Protein AF-A0A9D6LTP9-F1 (afdb_monomer)

Mean predicted aligned error: 3.97 Å

Sequence (117 aa):
MEEFLRSAKIGPLRNVPKGVTNPKRATLTDGKITHDAGIQTINETKAQFTGSRGTEMNFKDTYKFNIAAYELAKMLELNMLPPYVERKVGGEAASLTWYVDDAMLEVDRYKNKIQPP

Structure (mmCIF, N/CA/C/O backbone):
data_AF-A0A9D6LTP9-F1
#
_entry.id   AF-A0A9D6LTP9-F1
#
loop_
_atom_site.group_PDB
_atom_site.id
_atom_site.type_symbol
_atom_site.label_atom_id
_atom_site.label_alt_id
_atom_site.label_comp_id
_atom_site.label_asym_id
_atom_site.label_entity_id
_atom_site.label_seq_id
_atom_site.pdbx_PDB_ins_code
_atom_site.Cartn_x
_atom_site.Cartn_y
_atom_site.Cartn_z
_atom_site.occupancy
_atom_site.B_iso_or_equiv
_atom_site.auth_seq_id
_atom_site.auth_comp_id
_atom_site.auth_asym_id
_atom_site.auth_atom_id
_atom_site.pdbx_PDB_model_num
ATOM 1 N N . MET A 1 1 ? -16.205 0.934 3.536 1.00 92.69 1 MET A N 1
ATOM 2 C CA . MET A 1 1 ? -14.802 0.467 3.473 1.00 92.69 1 MET A CA 1
ATOM 3 C C . MET A 1 1 ? -13.829 1.613 3.226 1.00 92.69 1 MET A C 1
ATOM 5 O O . MET A 1 1 ? -12.932 1.772 4.038 1.00 92.69 1 MET A O 1
ATOM 9 N N . GLU A 1 2 ? -14.008 2.445 2.190 1.00 97.38 2 GLU A N 1
ATOM 10 C CA . GLU A 1 2 ? -13.119 3.603 1.953 1.00 97.38 2 GLU A CA 1
ATOM 11 C C . GLU A 1 2 ? -13.001 4.529 3.174 1.00 97.38 2 GLU A C 1
ATOM 13 O O . GLU A 1 2 ? -11.894 4.819 3.614 1.00 97.38 2 GLU A O 1
ATOM 18 N N . GLU A 1 3 ? -14.130 4.931 3.769 1.00 97.62 3 GLU A N 1
ATOM 19 C CA . GLU A 1 3 ? -14.125 5.806 4.950 1.00 97.62 3 GLU A CA 1
ATOM 20 C C . GLU A 1 3 ? -13.401 5.168 6.143 1.00 97.62 3 GLU A C 1
ATOM 22 O O . GLU A 1 3 ? -12.552 5.799 6.761 1.00 97.62 3 GLU A O 1
ATOM 27 N N . PHE A 1 4 ? -13.632 3.875 6.392 1.00 98.19 4 PHE A N 1
ATOM 28 C CA . PHE A 1 4 ? -12.895 3.122 7.408 1.00 98.19 4 PHE A CA 1
ATOM 29 C C . PHE A 1 4 ? -11.378 3.192 7.168 1.00 98.19 4 PHE A C 1
ATOM 31 O O . PHE A 1 4 ? -10.620 3.505 8.082 1.00 98.19 4 PHE A O 1
ATOM 38 N N . LEU A 1 5 ? -10.918 2.981 5.930 1.00 98.06 5 LEU A N 1
ATOM 39 C CA . LEU A 1 5 ? -9.495 3.085 5.598 1.00 98.06 5 LEU A CA 1
ATOM 40 C C . LEU A 1 5 ? -8.951 4.510 5.809 1.00 98.06 5 LEU A C 1
ATOM 42 O O . LEU A 1 5 ? -7.786 4.662 6.186 1.00 98.06 5 LEU A O 1
ATOM 46 N N . ARG A 1 6 ? -9.774 5.551 5.615 1.00 97.69 6 ARG A N 1
ATOM 47 C CA . ARG A 1 6 ? -9.396 6.965 5.801 1.00 97.69 6 ARG A CA 1
ATOM 48 C C . ARG A 1 6 ? -9.320 7.390 7.265 1.00 97.69 6 ARG A C 1
ATOM 50 O O . ARG A 1 6 ? -8.408 8.144 7.606 1.00 97.69 6 ARG A O 1
ATOM 57 N N . SER A 1 7 ? -10.225 6.921 8.124 1.00 97.00 7 SER A N 1
ATOM 58 C CA . SER A 1 7 ? -10.384 7.464 9.481 1.00 97.00 7 SER A CA 1
ATOM 59 C C . SER A 1 7 ? -10.040 6.493 10.613 1.00 97.00 7 SER A C 1
ATOM 61 O O . SER A 1 7 ? -9.564 6.950 11.654 1.00 97.00 7 SER A O 1
ATOM 63 N N . ALA A 1 8 ? -10.158 5.173 10.423 1.00 98.00 8 ALA A N 1
ATOM 64 C CA . ALA A 1 8 ? -9.916 4.197 11.491 1.00 98.00 8 ALA A CA 1
ATOM 65 C C . ALA A 1 8 ? -8.497 4.311 12.070 1.00 98.00 8 ALA A C 1
ATOM 67 O O . ALA A 1 8 ? -7.531 4.588 11.351 1.00 98.00 8 ALA A O 1
ATOM 68 N N . LYS A 1 9 ? -8.343 4.094 13.377 1.00 97.75 9 LYS A N 1
ATOM 69 C CA . LYS A 1 9 ? -7.047 4.147 14.059 1.00 97.75 9 LYS A CA 1
ATOM 70 C C . LYS A 1 9 ? -6.137 3.052 13.513 1.00 97.75 9 LYS A C 1
ATOM 72 O O . LYS A 1 9 ? -6.517 1.886 13.500 1.00 97.75 9 LYS A O 1
ATOM 77 N N . ILE A 1 10 ? -4.928 3.427 13.103 1.00 97.50 10 ILE A N 1
ATOM 78 C CA . ILE A 1 10 ? -3.923 2.493 12.586 1.00 97.50 10 ILE A CA 1
ATOM 79 C C . ILE A 1 10 ? -3.149 1.900 13.768 1.00 97.50 10 ILE A C 1
ATOM 81 O O . ILE A 1 10 ? -2.610 2.639 14.595 1.00 97.50 10 ILE A O 1
ATOM 85 N N . GLY A 1 11 ? -3.120 0.572 13.860 1.00 97.12 11 GLY A N 1
ATOM 86 C CA . GLY A 1 11 ? -2.286 -0.158 14.810 1.00 97.12 11 GLY A CA 1
ATOM 87 C C . GLY A 1 11 ? -0.813 -0.252 14.381 1.00 97.12 11 GLY A C 1
ATOM 88 O O . GLY A 1 11 ? -0.380 0.416 13.441 1.00 97.12 11 GLY A O 1
ATOM 89 N N . PRO A 1 12 ? -0.016 -1.097 15.055 1.00 95.75 12 PRO A N 1
ATOM 90 C CA . PRO A 1 12 ? 1.382 -1.317 14.697 1.00 95.75 12 PRO A CA 1
ATOM 91 C C . PRO A 1 12 ? 1.548 -1.825 13.260 1.00 95.75 12 PRO A C 1
ATOM 93 O O . PRO A 1 12 ? 0.796 -2.686 12.796 1.00 95.75 12 PRO A O 1
ATOM 96 N N . LEU A 1 13 ? 2.569 -1.312 12.570 1.00 95.44 13 LEU A N 1
ATOM 97 C CA . LEU A 1 13 ? 2.918 -1.748 11.221 1.00 95.44 13 LEU A CA 1
ATOM 98 C C . LEU A 1 13 ? 3.695 -3.066 11.274 1.00 95.44 13 LEU A C 1
ATOM 100 O O . LEU A 1 13 ? 4.631 -3.218 12.056 1.00 95.44 13 LEU A O 1
ATOM 104 N N . ARG A 1 14 ? 3.331 -3.998 10.396 1.00 94.62 14 ARG A N 1
ATOM 105 C CA . ARG A 1 14 ? 3.988 -5.293 10.201 1.00 94.62 14 ARG A CA 1
ATOM 106 C C . ARG A 1 14 ? 4.495 -5.382 8.767 1.00 94.62 14 ARG A C 1
ATOM 108 O O . ARG A 1 14 ? 3.786 -4.988 7.844 1.00 94.62 14 ARG A O 1
ATOM 115 N N . ASN A 1 15 ? 5.699 -5.908 8.569 1.00 91.25 15 ASN A N 1
ATOM 116 C CA . ASN A 1 15 ? 6.213 -6.153 7.222 1.00 91.25 15 ASN A CA 1
ATOM 117 C C . ASN A 1 15 ? 5.479 -7.336 6.589 1.00 91.25 15 ASN A C 1
ATOM 119 O O . ASN A 1 15 ? 5.220 -8.339 7.257 1.00 91.25 15 ASN A O 1
ATOM 123 N N . VAL A 1 16 ? 5.172 -7.232 5.298 1.00 86.56 16 VAL A N 1
ATOM 124 C CA . VAL A 1 16 ? 4.701 -8.372 4.512 1.00 86.56 16 VAL A CA 1
ATOM 125 C C . VAL A 1 16 ? 5.936 -9.072 3.928 1.00 86.56 16 VAL A C 1
ATOM 127 O O . VAL A 1 16 ? 6.686 -8.434 3.194 1.00 86.56 16 VAL A O 1
ATOM 130 N N . PRO A 1 17 ? 6.180 -10.364 4.225 1.00 77.94 17 PRO A N 1
ATOM 131 C CA . PRO A 1 17 ? 7.429 -11.037 3.843 1.00 77.94 17 PRO A CA 1
ATOM 132 C C . PRO A 1 17 ? 7.650 -11.186 2.332 1.00 77.94 17 PRO A C 1
ATOM 134 O O . PRO A 1 17 ? 8.763 -11.456 1.893 1.00 77.94 17 PRO A O 1
ATOM 137 N N . LYS A 1 18 ? 6.581 -11.084 1.536 1.00 80.25 18 LYS A N 1
ATOM 138 C CA . LYS A 1 18 ? 6.600 -11.269 0.083 1.00 80.25 18 LYS A CA 1
ATOM 139 C C . LYS A 1 18 ? 6.391 -9.927 -0.624 1.00 80.25 18 LYS A C 1
ATOM 141 O O . LYS A 1 18 ? 5.458 -9.199 -0.295 1.00 80.25 18 LYS A O 1
ATOM 146 N N . GLY A 1 19 ? 7.207 -9.660 -1.644 1.00 76.31 19 GLY A N 1
ATOM 147 C CA . GLY A 1 19 ? 7.121 -8.470 -2.499 1.00 76.31 19 GLY A CA 1
ATOM 148 C C . GLY A 1 19 ? 8.436 -7.689 -2.552 1.00 76.31 19 GLY A C 1
ATOM 149 O O . GLY A 1 19 ? 9.213 -7.714 -1.606 1.00 76.31 19 GLY A O 1
ATOM 150 N N . VAL A 1 20 ? 8.689 -7.003 -3.669 1.00 79.06 20 VAL A N 1
ATOM 151 C CA . VAL A 1 20 ? 9.926 -6.221 -3.883 1.00 79.06 20 VAL A CA 1
ATOM 152 C C . VAL A 1 20 ? 9.839 -4.841 -3.224 1.00 79.06 20 VAL A C 1
ATOM 154 O O . VAL A 1 20 ? 10.823 -4.335 -2.699 1.00 79.06 20 VAL A O 1
ATOM 157 N N . THR A 1 21 ? 8.644 -4.248 -3.196 1.00 80.69 21 THR A N 1
ATOM 158 C CA . THR A 1 21 ? 8.398 -2.876 -2.721 1.00 80.69 21 THR A CA 1
ATOM 159 C C . THR A 1 21 ? 8.178 -2.769 -1.206 1.00 80.69 21 THR A C 1
ATOM 161 O O . THR A 1 21 ? 7.743 -1.728 -0.723 1.00 80.69 21 THR A O 1
ATOM 164 N N . ASN A 1 22 ? 8.466 -3.836 -0.448 1.00 83.75 22 ASN A N 1
ATOM 165 C CA . ASN A 1 22 ? 8.296 -3.922 1.011 1.00 83.75 22 ASN A CA 1
ATOM 166 C C . ASN A 1 22 ? 6.939 -3.393 1.524 1.00 83.75 22 ASN A C 1
ATOM 168 O O . ASN A 1 22 ? 6.904 -2.496 2.376 1.00 83.75 22 ASN A O 1
ATOM 172 N N . PRO A 1 23 ? 5.805 -3.925 1.027 1.00 88.00 23 PRO A N 1
ATOM 173 C CA . PRO A 1 23 ? 4.501 -3.518 1.527 1.00 88.00 23 PRO A CA 1
ATOM 174 C C . PRO A 1 23 ? 4.366 -3.816 3.026 1.00 88.00 23 PRO A C 1
ATOM 176 O O . PRO A 1 23 ? 4.902 -4.797 3.553 1.00 88.00 23 PRO A O 1
ATOM 179 N N . LYS A 1 24 ? 3.608 -2.967 3.718 1.00 94.56 24 LYS A N 1
ATOM 180 C CA . LYS A 1 24 ? 3.290 -3.116 5.141 1.00 94.56 24 LYS A CA 1
ATOM 181 C C . LYS A 1 24 ? 1.835 -3.548 5.314 1.00 94.56 24 LYS A C 1
ATOM 183 O O . LYS A 1 24 ? 1.002 -3.351 4.433 1.00 94.56 24 LYS A O 1
ATOM 188 N N . ARG A 1 25 ? 1.523 -4.123 6.470 1.00 95.50 25 ARG A N 1
ATOM 189 C CA . ARG A 1 25 ? 0.172 -4.494 6.907 1.00 95.50 25 ARG A CA 1
ATOM 190 C C . ARG A 1 25 ? -0.069 -3.938 8.304 1.00 95.50 25 ARG A C 1
ATOM 192 O O . ARG A 1 25 ? 0.828 -3.989 9.142 1.00 95.50 25 ARG A O 1
ATOM 199 N N . ALA A 1 26 ? -1.270 -3.450 8.576 1.00 97.31 26 ALA A N 1
ATOM 200 C CA . ALA A 1 26 ? -1.670 -3.015 9.912 1.00 97.31 26 ALA A CA 1
ATOM 201 C C . ALA A 1 26 ? -3.116 -3.411 10.195 1.00 97.31 26 ALA A C 1
ATOM 203 O O . ALA A 1 26 ? -3.935 -3.429 9.280 1.00 97.31 26 ALA A O 1
ATOM 204 N N . THR A 1 27 ? -3.427 -3.694 11.459 1.00 98.00 27 THR A N 1
ATOM 205 C CA . THR A 1 27 ? -4.816 -3.808 11.918 1.00 98.00 27 THR A CA 1
ATOM 206 C C . THR A 1 27 ? -5.351 -2.416 12.218 1.00 98.00 27 THR A C 1
ATOM 208 O O . THR A 1 27 ? -4.728 -1.661 12.970 1.00 98.00 27 THR A O 1
ATOM 211 N N . LEU A 1 28 ? -6.482 -2.065 11.613 1.00 98.19 28 LEU A N 1
ATOM 212 C CA . LEU A 1 28 ? -7.193 -0.811 11.827 1.00 98.19 28 LEU A CA 1
ATOM 213 C C . LEU A 1 28 ? -8.439 -1.060 12.677 1.00 98.19 28 LEU A C 1
ATOM 215 O O . LEU A 1 28 ? -9.026 -2.140 12.623 1.00 98.19 28 LEU A O 1
ATOM 219 N N . THR A 1 29 ? -8.863 -0.056 13.443 1.00 98.00 29 THR A N 1
ATOM 220 C CA . THR A 1 29 ? -10.143 -0.098 14.163 1.00 98.00 29 THR A CA 1
AT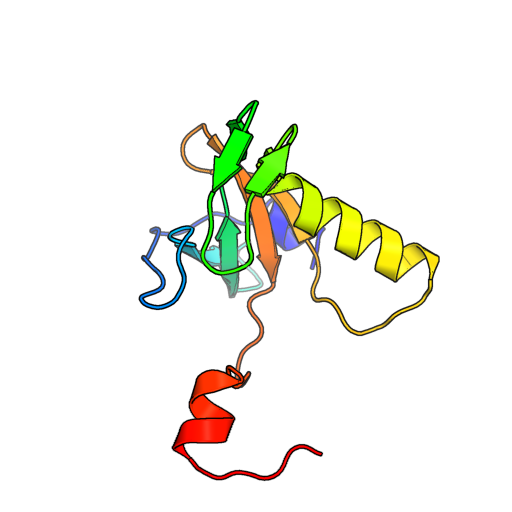OM 221 C C . THR A 1 29 ? -10.775 1.285 14.305 1.00 98.00 29 THR A C 1
ATOM 223 O O . THR A 1 29 ? -10.078 2.267 14.566 1.00 98.00 29 THR A O 1
ATOM 226 N N . ASP A 1 30 ? -12.092 1.376 14.138 1.00 97.06 30 ASP A N 1
ATOM 227 C CA . ASP A 1 30 ? -12.897 2.577 14.421 1.00 97.06 30 ASP A CA 1
ATOM 228 C C . ASP A 1 30 ? -13.740 2.430 15.708 1.00 97.06 30 ASP A C 1
ATOM 230 O O . ASP A 1 30 ? -14.594 3.264 16.005 1.00 97.06 30 ASP A O 1
ATOM 234 N N . GLY A 1 31 ? -13.498 1.361 16.479 1.00 96.31 31 GLY A N 1
ATOM 235 C CA . GLY A 1 31 ? -14.253 0.999 17.680 1.00 96.31 31 GLY A CA 1
ATOM 236 C C . GLY A 1 31 ? -15.495 0.140 17.419 1.00 96.31 31 GLY A C 1
ATOM 237 O O . GLY A 1 31 ? -16.033 -0.427 18.367 1.00 96.31 31 GLY A O 1
ATOM 238 N N . LYS A 1 32 ? -15.932 -0.003 16.162 1.00 96.25 32 LYS A N 1
ATOM 239 C CA . LYS A 1 32 ? -17.039 -0.889 15.760 1.00 96.25 32 LYS A CA 1
ATOM 240 C C . LYS A 1 32 ? -16.544 -2.040 14.896 1.00 96.25 32 LYS A C 1
ATOM 242 O O . LYS A 1 32 ? -16.951 -3.181 15.086 1.00 96.25 32 LYS A O 1
ATOM 247 N N . ILE A 1 33 ? -15.666 -1.726 13.954 1.00 95.88 33 ILE A N 1
ATOM 248 C CA . ILE A 1 33 ? -15.052 -2.657 13.021 1.00 95.88 33 ILE A CA 1
ATOM 249 C C . ILE A 1 33 ? -13.561 -2.710 13.334 1.00 95.88 33 ILE A C 1
ATOM 251 O O . ILE A 1 33 ? -12.923 -1.690 13.601 1.00 95.88 33 ILE A O 1
ATOM 255 N N . THR A 1 34 ? -13.003 -3.914 13.284 1.00 97.81 34 THR A N 1
ATOM 256 C CA . THR A 1 34 ? -11.562 -4.147 13.334 1.00 97.81 34 THR A CA 1
ATOM 257 C C . THR A 1 34 ? -11.199 -4.977 12.123 1.00 97.81 34 THR A C 1
ATOM 259 O O . THR A 1 34 ? -11.769 -6.046 11.921 1.00 97.81 34 THR A O 1
ATOM 262 N N . HIS A 1 35 ? -10.297 -4.465 11.295 1.00 97.75 35 HIS A N 1
ATOM 263 C CA . HIS A 1 35 ? -9.952 -5.106 10.037 1.00 97.75 35 HIS A CA 1
ATOM 264 C C . HIS A 1 35 ? -8.551 -4.714 9.584 1.00 97.75 35 HIS A C 1
ATOM 266 O O . HIS A 1 35 ? -8.069 -3.618 9.878 1.00 97.75 35 HIS A O 1
ATOM 272 N N . ASP A 1 36 ? -7.898 -5.596 8.841 1.00 97.44 36 ASP A N 1
ATOM 273 C CA . ASP A 1 36 ? -6.557 -5.345 8.346 1.00 97.44 36 ASP A CA 1
ATOM 274 C C . ASP A 1 36 ? -6.543 -4.505 7.065 1.00 97.44 36 ASP A C 1
ATOM 276 O O . ASP A 1 36 ? -7.450 -4.542 6.231 1.00 97.44 36 ASP A O 1
ATOM 280 N N . ALA A 1 37 ? -5.474 -3.732 6.910 1.00 97.81 37 ALA A N 1
ATOM 281 C CA . ALA A 1 37 ? -5.193 -2.966 5.710 1.00 97.81 37 ALA A CA 1
ATOM 282 C C . ALA A 1 37 ? -3.778 -3.246 5.206 1.00 97.81 37 ALA A C 1
ATOM 284 O O . ALA A 1 37 ? -2.825 -3.350 5.989 1.00 97.81 37 ALA A O 1
ATOM 285 N N . GLY A 1 38 ? -3.645 -3.336 3.885 1.00 96.50 38 GLY A N 1
ATOM 286 C CA . GLY A 1 38 ? -2.359 -3.248 3.203 1.00 96.50 38 GLY A CA 1
ATOM 287 C C . GLY A 1 38 ? -1.946 -1.786 3.043 1.00 96.50 38 GLY A C 1
ATOM 288 O O . GLY A 1 38 ? -2.790 -0.922 2.816 1.00 96.50 38 GLY A O 1
ATOM 289 N N . ILE A 1 39 ? -0.654 -1.501 3.177 1.00 96.94 39 ILE A N 1
ATOM 290 C CA . ILE A 1 39 ? -0.083 -0.153 3.141 1.00 96.94 39 ILE A CA 1
ATOM 291 C C . ILE A 1 39 ? 1.114 -0.164 2.190 1.00 96.94 39 ILE A C 1
ATOM 293 O O . ILE A 1 39 ? 2.054 -0.941 2.373 1.00 96.94 39 ILE A O 1
ATOM 297 N N . GLN A 1 40 ? 1.101 0.722 1.195 1.00 95.88 40 GLN A N 1
ATOM 298 C CA . GLN A 1 40 ? 2.215 0.924 0.268 1.00 95.88 40 GLN A CA 1
ATOM 299 C C . GLN A 1 40 ? 2.606 2.396 0.201 1.00 95.88 40 GLN A C 1
ATOM 301 O O . GLN A 1 40 ? 1.753 3.251 -0.025 1.00 95.88 40 GLN A O 1
ATOM 306 N N . THR A 1 41 ? 3.897 2.676 0.369 1.00 95.69 41 THR A N 1
ATOM 307 C CA . THR A 1 41 ? 4.473 4.033 0.350 1.00 95.69 41 THR A CA 1
ATOM 308 C C . THR A 1 41 ? 5.428 4.264 -0.823 1.00 95.69 41 THR A C 1
ATOM 310 O O . THR A 1 41 ? 6.004 5.344 -0.930 1.00 95.69 41 THR A O 1
ATOM 313 N N . ILE A 1 42 ? 5.592 3.277 -1.717 1.00 94.44 42 ILE A N 1
ATOM 314 C CA . ILE A 1 42 ? 6.512 3.364 -2.859 1.00 94.44 42 ILE A CA 1
ATOM 315 C C . ILE A 1 42 ? 6.228 4.618 -3.688 1.00 94.44 42 ILE A C 1
ATOM 317 O O . ILE A 1 42 ? 5.078 4.913 -4.006 1.00 94.44 42 ILE A O 1
ATOM 321 N N . ASN A 1 43 ? 7.262 5.392 -3.998 1.00 94.94 43 ASN A N 1
ATOM 322 C CA . ASN A 1 43 ? 7.143 6.596 -4.813 1.00 94.94 43 ASN A CA 1
ATOM 323 C C . ASN A 1 43 ? 8.490 6.917 -5.466 1.00 94.94 43 ASN A C 1
ATOM 325 O O . ASN A 1 43 ? 9.154 7.895 -5.129 1.00 94.94 43 ASN A O 1
ATOM 329 N N . GLU A 1 44 ? 8.906 6.046 -6.375 1.00 94.56 44 GLU A N 1
ATOM 330 C CA . GLU A 1 44 ? 10.155 6.144 -7.112 1.00 94.56 44 GLU A CA 1
ATOM 331 C C . GLU A 1 44 ? 9.941 6.722 -8.509 1.00 94.56 44 GLU A C 1
ATOM 333 O O . GLU A 1 44 ? 8.934 6.496 -9.185 1.00 94.56 44 GLU A O 1
ATOM 338 N N . THR A 1 45 ? 10.931 7.478 -8.972 1.00 95.62 45 THR A N 1
ATOM 339 C CA . THR A 1 45 ? 11.021 7.936 -10.356 1.00 95.62 45 THR A CA 1
ATOM 340 C C . THR A 1 45 ? 12.479 7.887 -10.783 1.00 95.62 45 THR A C 1
ATOM 342 O O . THR A 1 45 ? 13.357 8.332 -10.044 1.00 95.62 45 THR A O 1
ATOM 345 N N . LYS A 1 46 ? 12.745 7.317 -11.958 1.00 94.94 46 LYS A N 1
ATOM 346 C CA . LYS A 1 46 ? 14.088 7.173 -12.530 1.00 94.94 46 LYS A CA 1
ATOM 347 C C . LYS A 1 46 ? 14.031 7.544 -14.007 1.00 94.94 46 LYS A C 1
ATOM 349 O O . LYS A 1 46 ? 13.102 7.159 -14.707 1.00 94.94 46 LYS A O 1
ATOM 354 N N . ALA A 1 47 ? 15.040 8.259 -14.502 1.00 96.19 47 ALA A N 1
ATOM 355 C CA . ALA A 1 47 ? 15.138 8.562 -15.934 1.00 96.19 47 ALA A CA 1
ATOM 356 C C . ALA A 1 47 ? 15.296 7.283 -16.774 1.00 96.19 47 ALA A C 1
ATOM 358 O O . ALA A 1 47 ? 14.776 7.195 -17.883 1.00 96.19 47 ALA A O 1
ATOM 359 N N . GLN A 1 48 ? 15.972 6.281 -16.214 1.00 96.38 48 GLN A N 1
ATOM 360 C CA . GLN A 1 48 ? 16.168 4.973 -16.814 1.00 96.38 48 GLN A CA 1
ATOM 361 C C . GLN A 1 48 ? 16.174 3.910 -15.710 1.00 96.38 48 GLN A C 1
ATOM 363 O O . GLN A 1 48 ? 16.823 4.086 -14.676 1.00 96.38 48 GLN A O 1
ATOM 368 N N . PHE A 1 49 ? 15.465 2.807 -15.927 1.00 94.38 49 PHE A N 1
ATOM 369 C CA . PHE A 1 49 ? 15.478 1.627 -15.069 1.00 94.38 49 PHE A CA 1
ATOM 370 C C . PHE A 1 49 ? 15.742 0.387 -15.920 1.00 94.38 49 PHE A C 1
ATOM 372 O O . PHE A 1 49 ? 15.036 0.151 -16.894 1.00 94.38 49 PHE A O 1
ATOM 379 N N . THR A 1 50 ? 16.742 -0.412 -15.552 1.00 94.25 50 THR A N 1
ATOM 380 C CA . THR A 1 50 ? 17.038 -1.682 -16.225 1.00 94.25 50 THR A CA 1
ATOM 381 C C . THR A 1 50 ? 16.627 -2.831 -15.314 1.00 94.25 50 THR A C 1
ATOM 383 O O . THR A 1 50 ? 17.261 -3.072 -14.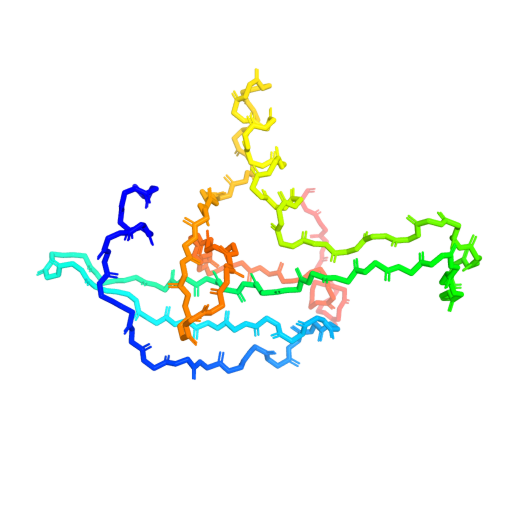287 1.00 94.25 50 THR A O 1
ATOM 386 N N . GLY A 1 51 ? 15.550 -3.522 -15.685 1.00 89.44 51 GLY A N 1
ATOM 387 C CA . GLY A 1 51 ? 15.030 -4.691 -14.983 1.00 89.44 51 GLY A CA 1
ATOM 388 C C . GLY A 1 51 ? 15.264 -5.988 -15.757 1.00 89.44 51 GLY A C 1
ATOM 389 O O . GLY A 1 51 ? 15.844 -6.007 -16.841 1.00 89.44 51 GLY A O 1
ATOM 390 N N . SER A 1 52 ? 14.741 -7.097 -15.233 1.00 88.19 52 SER A N 1
ATOM 391 C CA . SER A 1 52 ? 14.832 -8.417 -15.880 1.00 88.19 52 SER A CA 1
ATOM 392 C C . SER A 1 52 ? 14.119 -8.509 -17.236 1.00 88.19 52 SER A C 1
ATOM 394 O O . SER A 1 52 ? 14.378 -9.437 -17.996 1.00 88.19 52 SER A O 1
ATOM 396 N N . ARG A 1 53 ? 13.221 -7.563 -17.543 1.00 88.81 53 ARG A N 1
ATOM 397 C CA . ARG A 1 53 ? 12.445 -7.499 -18.793 1.00 88.81 53 ARG A CA 1
ATOM 398 C C . ARG A 1 53 ? 12.976 -6.471 -19.801 1.00 88.81 53 ARG A C 1
ATOM 400 O O . ARG A 1 53 ? 12.365 -6.297 -20.849 1.00 88.81 53 ARG A O 1
ATOM 407 N N . GLY A 1 54 ? 14.097 -5.814 -19.500 1.00 93.12 54 GLY A N 1
ATOM 408 C CA . GLY A 1 54 ? 14.707 -4.794 -20.353 1.00 93.12 54 GLY A CA 1
ATOM 409 C C . GLY A 1 54 ? 14.801 -3.424 -19.683 1.00 93.12 54 GLY A C 1
ATOM 410 O O . GLY A 1 54 ? 14.707 -3.302 -18.460 1.00 93.12 54 GLY A O 1
ATOM 411 N N . THR A 1 55 ? 15.024 -2.401 -20.507 1.00 94.81 55 THR A N 1
ATOM 412 C CA . THR A 1 55 ? 15.213 -1.015 -20.069 1.00 94.81 55 THR A CA 1
ATOM 413 C C . THR A 1 55 ? 13.934 -0.209 -20.258 1.00 94.81 55 THR A C 1
ATOM 415 O O . THR A 1 55 ? 13.398 -0.134 -21.361 1.00 94.81 55 THR A O 1
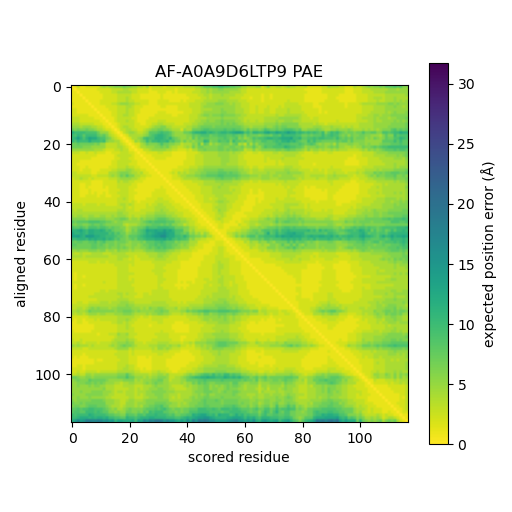ATOM 418 N N . GLU A 1 56 ? 13.492 0.448 -19.193 1.00 93.62 56 GLU A N 1
ATOM 419 C CA . GLU A 1 56 ? 12.366 1.375 -19.171 1.00 93.62 56 GLU A CA 1
ATOM 420 C C . GLU A 1 56 ? 12.885 2.812 -19.022 1.00 93.62 56 GLU A C 1
ATOM 422 O O . GLU A 1 56 ? 13.629 3.124 -18.088 1.00 93.62 56 GLU A O 1
ATOM 427 N N . MET A 1 57 ? 12.497 3.695 -19.944 1.00 96.06 57 MET A N 1
ATOM 428 C CA . MET A 1 57 ? 12.784 5.132 -19.867 1.00 96.06 57 MET A CA 1
ATOM 429 C C . MET A 1 57 ? 11.666 5.843 -19.102 1.00 96.06 57 MET A C 1
ATOM 431 O O . MET A 1 57 ? 10.499 5.487 -19.247 1.00 96.06 57 MET A O 1
ATOM 435 N N . ASN A 1 58 ? 12.008 6.871 -18.323 1.00 94.56 58 ASN A N 1
ATOM 436 C CA . ASN A 1 58 ? 11.076 7.608 -17.457 1.00 94.56 58 ASN A CA 1
ATOM 437 C C . ASN A 1 58 ? 10.290 6.698 -16.498 1.00 94.56 58 ASN A C 1
ATOM 439 O O . ASN A 1 58 ? 9.095 6.893 -16.265 1.00 94.56 58 ASN A O 1
ATOM 443 N N . PHE A 1 59 ? 10.970 5.693 -15.950 1.00 95.00 59 PHE A N 1
ATOM 444 C CA . PHE A 1 59 ? 10.399 4.737 -15.015 1.00 95.00 59 PHE A CA 1
ATOM 445 C C . PHE A 1 59 ? 9.758 5.431 -13.812 1.00 95.00 59 PHE A C 1
ATOM 447 O O . PHE A 1 59 ? 10.345 6.327 -13.192 1.00 95.00 59 PHE A O 1
ATOM 454 N N . LYS A 1 60 ? 8.569 4.958 -13.446 1.00 94.94 60 LYS A N 1
ATOM 455 C CA . LYS A 1 60 ? 7.823 5.425 -12.286 1.00 94.94 60 LYS A CA 1
ATOM 456 C C . LYS A 1 60 ? 7.154 4.244 -11.604 1.00 94.94 60 LYS A C 1
ATOM 458 O O . LYS A 1 60 ? 6.435 3.494 -12.252 1.00 94.94 60 LYS A O 1
ATOM 463 N N . ASP A 1 61 ? 7.344 4.141 -10.298 1.00 93.75 61 ASP A N 1
ATOM 464 C CA . ASP A 1 61 ? 6.629 3.201 -9.437 1.00 93.75 61 ASP A CA 1
ATOM 465 C C . ASP A 1 61 ? 6.090 3.989 -8.247 1.00 93.75 61 ASP A C 1
ATOM 467 O O . ASP A 1 61 ? 6.850 4.566 -7.470 1.00 93.75 61 ASP A O 1
ATOM 471 N N . THR A 1 62 ? 4.769 4.123 -8.154 1.00 96.38 62 THR A N 1
ATOM 472 C CA . THR A 1 62 ? 4.140 4.984 -7.154 1.00 96.38 62 THR A CA 1
ATOM 473 C C . THR A 1 62 ? 2.870 4.362 -6.600 1.00 96.38 62 THR A C 1
ATOM 475 O O . THR A 1 62 ? 2.033 3.853 -7.346 1.00 96.38 62 THR A O 1
ATOM 478 N N . TYR A 1 63 ? 2.668 4.493 -5.288 1.00 96.31 63 TYR A N 1
ATOM 479 C CA . TYR A 1 63 ? 1.463 4.060 -4.581 1.00 96.31 63 TYR A CA 1
ATOM 480 C C . TYR A 1 63 ? 0.188 4.652 -5.200 1.00 96.31 63 TYR A C 1
ATOM 482 O O . TYR A 1 63 ? -0.886 4.058 -5.108 1.00 96.31 63 TYR A O 1
ATOM 490 N N . LYS A 1 64 ? 0.305 5.811 -5.864 1.00 97.94 64 LYS A N 1
ATOM 491 C CA . LYS A 1 64 ? -0.798 6.488 -6.553 1.00 97.94 64 LYS A CA 1
ATOM 492 C C . LYS A 1 64 ? -1.402 5.648 -7.674 1.00 97.94 64 LYS A C 1
ATOM 494 O O . LYS A 1 64 ? -2.585 5.803 -7.954 1.00 97.94 64 LYS A O 1
ATOM 499 N N . PHE A 1 65 ? -0.630 4.753 -8.293 1.00 97.44 65 PHE A N 1
ATOM 500 C CA . PHE A 1 65 ? -1.145 3.877 -9.345 1.00 97.44 65 PHE A CA 1
ATOM 501 C C . PHE A 1 65 ? -2.194 2.896 -8.828 1.00 97.44 65 PHE A C 1
ATOM 503 O O . PHE A 1 65 ? -3.161 2.642 -9.536 1.00 97.44 65 PHE A O 1
ATOM 510 N N . ASN A 1 66 ? -2.087 2.431 -7.581 1.00 96.88 66 ASN A N 1
ATOM 511 C CA . ASN A 1 66 ? -3.117 1.569 -6.997 1.00 96.88 66 ASN A CA 1
ATOM 512 C C . ASN A 1 66 ? -4.445 2.308 -6.819 1.00 96.88 66 ASN A C 1
ATOM 514 O O . ASN A 1 66 ? -5.507 1.783 -7.137 1.00 96.88 66 ASN A O 1
ATOM 518 N N . ILE A 1 67 ? -4.372 3.550 -6.336 1.00 98.06 67 ILE A N 1
ATOM 519 C CA . ILE A 1 67 ? -5.549 4.398 -6.132 1.00 98.06 67 ILE A CA 1
ATOM 520 C C . ILE A 1 67 ? -6.186 4.710 -7.489 1.00 98.06 67 ILE A C 1
ATOM 522 O O . ILE A 1 67 ? -7.386 4.530 -7.658 1.00 98.06 67 ILE A O 1
ATOM 526 N N . ALA A 1 68 ? -5.378 5.097 -8.481 1.00 98.06 68 ALA A N 1
ATOM 527 C CA . ALA A 1 68 ? -5.856 5.359 -9.835 1.00 98.06 68 ALA A CA 1
ATOM 528 C C . ALA A 1 68 ? -6.492 4.118 -10.483 1.00 98.06 68 ALA A C 1
ATOM 530 O O . ALA A 1 68 ? -7.530 4.240 -11.126 1.00 98.06 68 ALA A O 1
ATOM 531 N N . ALA A 1 69 ? -5.910 2.929 -10.292 1.00 97.75 69 ALA A N 1
ATOM 532 C CA . ALA A 1 69 ? -6.465 1.678 -10.801 1.00 97.75 69 ALA A CA 1
ATOM 533 C C . ALA A 1 69 ? -7.827 1.355 -10.174 1.00 97.75 69 ALA A C 1
ATOM 535 O O . ALA A 1 69 ? -8.739 0.943 -10.884 1.00 97.75 69 ALA A O 1
ATOM 536 N N . TYR A 1 70 ? -7.990 1.580 -8.868 1.00 98.00 70 TYR A N 1
ATOM 537 C CA . TYR A 1 70 ? -9.273 1.405 -8.189 1.00 98.00 70 TYR A CA 1
ATOM 538 C C . TYR A 1 70 ? -10.332 2.409 -8.661 1.00 98.00 70 TYR A C 1
ATOM 540 O O . TYR A 1 70 ? -11.462 2.018 -8.945 1.00 98.00 70 TYR A O 1
ATOM 548 N N . GLU A 1 71 ? -9.974 3.687 -8.807 1.00 97.94 71 GLU A N 1
ATOM 549 C CA . GLU A 1 71 ? -10.889 4.695 -9.357 1.00 97.94 71 GLU A CA 1
ATOM 550 C C . GLU A 1 71 ? -11.298 4.361 -10.798 1.00 97.94 71 GLU A C 1
ATOM 552 O O . GLU A 1 71 ? -12.480 4.423 -11.134 1.00 97.94 71 GLU A O 1
ATOM 557 N N . LEU A 1 72 ? -10.352 3.921 -11.634 1.00 98.00 72 LEU A N 1
ATOM 558 C CA . LEU A 1 72 ? -10.641 3.467 -12.993 1.00 98.00 72 LEU A CA 1
ATOM 559 C C . LEU A 1 72 ? -11.553 2.233 -12.996 1.00 98.00 72 LEU A C 1
ATOM 561 O O . LEU A 1 72 ? -12.506 2.180 -13.766 1.00 98.00 72 LEU A O 1
ATOM 565 N N . ALA A 1 73 ? -11.301 1.259 -12.121 1.00 98.00 73 ALA A N 1
ATOM 566 C CA . ALA A 1 73 ? -12.139 0.072 -11.996 1.00 98.00 73 ALA A CA 1
ATOM 567 C C . ALA A 1 73 ? -13.580 0.424 -11.606 1.00 98.00 73 ALA A C 1
ATOM 569 O O . ALA A 1 73 ? -14.504 -0.140 -12.183 1.00 98.00 73 ALA A O 1
ATOM 570 N N . LYS A 1 74 ? -13.785 1.404 -10.712 1.00 96.44 74 LYS A N 1
ATOM 571 C CA . LYS A 1 74 ? -15.124 1.929 -10.395 1.00 96.44 74 LYS A CA 1
ATOM 572 C C . LYS A 1 74 ? -15.808 2.538 -11.620 1.00 96.44 74 LYS A C 1
ATOM 574 O O . LYS A 1 74 ? -16.975 2.249 -11.853 1.00 96.44 74 LYS A O 1
ATOM 579 N N . MET A 1 75 ? -15.092 3.343 -12.410 1.00 98.06 75 MET A N 1
ATOM 580 C CA . MET A 1 75 ? -15.637 3.954 -13.636 1.00 98.06 75 MET A CA 1
ATOM 581 C C . MET A 1 75 ? -16.011 2.919 -14.702 1.00 98.06 75 MET A C 1
ATOM 583 O O . MET A 1 75 ? -16.927 3.148 -15.483 1.00 98.06 75 MET A O 1
ATOM 587 N N . LEU A 1 76 ? -15.290 1.799 -14.738 1.00 98.19 76 LEU A N 1
ATOM 588 C CA . LEU A 1 76 ? -15.527 0.685 -15.655 1.00 98.19 76 LEU A CA 1
ATOM 589 C C . LEU A 1 76 ? -16.455 -0.393 -15.068 1.00 98.19 76 LEU A C 1
ATOM 591 O O . LEU A 1 76 ? -16.633 -1.433 -15.695 1.00 98.19 76 LEU A O 1
ATOM 595 N N . GLU A 1 77 ? -16.998 -0.175 -13.865 1.00 97.06 77 GLU A N 1
ATOM 596 C CA . GLU A 1 77 ? -17.850 -1.126 -13.135 1.00 97.06 77 GLU A CA 1
ATOM 597 C C . GLU A 1 77 ? -17.202 -2.515 -12.932 1.00 97.06 77 GLU A C 1
ATOM 599 O O . GLU A 1 77 ? -17.866 -3.547 -12.824 1.00 97.06 77 GLU A O 1
ATOM 604 N N . LEU A 1 78 ? -15.870 -2.549 -12.834 1.00 95.12 78 LEU A N 1
ATOM 605 C CA . LEU A 1 78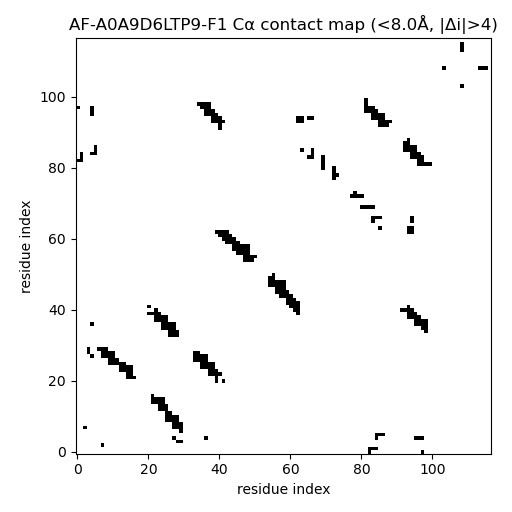 ? -15.093 -3.761 -12.596 1.00 95.12 78 LEU A CA 1
ATOM 606 C C . LEU A 1 78 ? -15.059 -4.080 -11.098 1.00 95.12 78 LEU A C 1
ATOM 608 O O . LEU A 1 78 ? -14.280 -3.510 -10.333 1.00 95.12 78 LEU A O 1
ATOM 612 N N . ASN A 1 79 ? -15.865 -5.051 -10.672 1.00 89.69 79 ASN A N 1
ATOM 613 C CA . ASN A 1 79 ? -15.943 -5.496 -9.276 1.00 89.69 79 ASN A CA 1
ATOM 614 C C . ASN A 1 79 ? -14.829 -6.496 -8.897 1.00 89.69 79 ASN A C 1
ATOM 616 O O . ASN A 1 79 ? -15.098 -7.595 -8.417 1.00 89.69 79 ASN A O 1
ATOM 620 N N . MET A 1 80 ? -13.572 -6.142 -9.176 1.00 91.25 80 MET A N 1
ATOM 621 C CA . MET A 1 80 ? -12.418 -7.041 -9.005 1.00 91.25 80 MET A CA 1
ATOM 622 C C . MET A 1 80 ? -11.291 -6.472 -8.134 1.00 91.25 80 MET A C 1
ATOM 624 O O . MET A 1 80 ? -10.351 -7.197 -7.812 1.00 91.25 80 MET A O 1
ATOM 628 N N . LEU A 1 81 ? -11.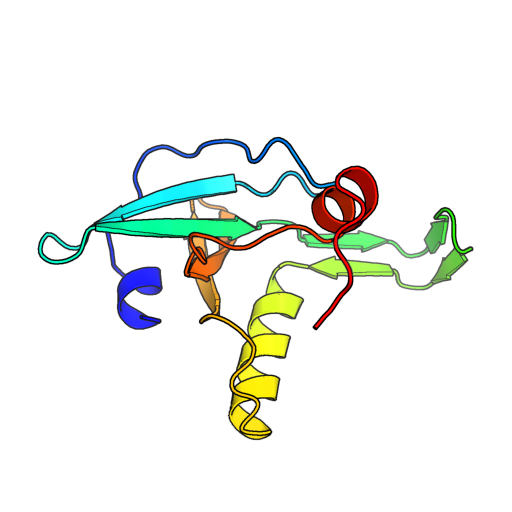359 -5.190 -7.755 1.00 95.00 81 LEU A N 1
ATOM 629 C CA . LEU A 1 81 ? -10.382 -4.563 -6.865 1.00 95.00 81 LEU A CA 1
ATOM 630 C C . LEU A 1 81 ? -11.001 -4.296 -5.488 1.00 95.00 81 LEU A C 1
ATOM 632 O O . LEU A 1 81 ? -12.118 -3.778 -5.418 1.00 95.00 81 LEU A O 1
ATOM 636 N N . PRO A 1 82 ? -10.277 -4.572 -4.386 1.00 96.06 82 PRO A N 1
ATOM 637 C CA . PRO A 1 82 ? -10.661 -4.043 -3.086 1.00 96.06 82 PRO A CA 1
ATOM 638 C C . PRO A 1 82 ? -10.549 -2.507 -3.084 1.00 96.06 82 PRO A C 1
ATOM 640 O O . PRO A 1 82 ? -9.870 -1.941 -3.938 1.00 96.06 82 PRO A O 1
ATOM 643 N N . PRO A 1 83 ? -11.154 -1.805 -2.114 1.00 97.38 83 PRO A N 1
ATOM 644 C CA . PRO A 1 83 ? -11.013 -0.357 -2.001 1.00 97.38 83 PRO A CA 1
ATOM 645 C C . PRO A 1 83 ? -9.575 0.100 -1.744 1.00 97.38 83 PRO A C 1
ATOM 647 O O . PRO A 1 83 ? -8.887 -0.479 -0.900 1.00 97.38 83 PRO A O 1
ATOM 650 N N . TYR A 1 84 ? -9.161 1.182 -2.413 1.00 98.31 84 TYR A N 1
ATOM 651 C CA . TYR A 1 84 ? -7.882 1.868 -2.196 1.00 98.31 84 TYR A CA 1
ATOM 652 C C . TYR A 1 84 ? -8.106 3.349 -1.880 1.00 98.31 84 TYR A C 1
ATOM 654 O O . TYR A 1 84 ? -8.881 4.023 -2.552 1.00 98.31 84 TYR A O 1
ATOM 662 N N . VAL A 1 85 ? -7.405 3.879 -0.874 1.00 98.56 85 VAL A N 1
ATOM 663 C CA . VAL A 1 85 ? -7.466 5.301 -0.500 1.00 98.56 85 VAL A CA 1
ATOM 664 C C . VAL A 1 85 ? -6.077 5.876 -0.257 1.00 98.56 85 VAL A C 1
ATOM 666 O O . VAL A 1 85 ? -5.170 5.177 0.194 1.00 98.56 85 VAL A O 1
ATOM 669 N N . GLU A 1 86 ? -5.919 7.176 -0.496 1.00 98.00 86 GLU A N 1
ATOM 670 C CA . GLU A 1 86 ? -4.744 7.915 -0.033 1.00 98.00 86 GLU A CA 1
ATOM 671 C C . GLU A 1 86 ? -4.873 8.239 1.458 1.00 98.00 86 GLU A C 1
ATOM 673 O O . GLU A 1 86 ? -5.889 8.788 1.897 1.00 98.00 86 GLU A O 1
ATOM 678 N N . ARG A 1 87 ? -3.833 7.930 2.239 1.00 97.38 87 ARG A N 1
ATOM 679 C CA . ARG A 1 87 ? -3.732 8.335 3.646 1.00 97.38 87 ARG A CA 1
ATOM 680 C C . ARG A 1 87 ? -2.277 8.476 4.069 1.00 97.38 87 ARG A C 1
ATOM 682 O O . ARG A 1 87 ? -1.414 7.733 3.612 1.00 97.38 87 ARG A O 1
ATOM 689 N N . LYS A 1 88 ? -2.003 9.404 4.989 1.00 96.81 88 LYS A N 1
ATOM 690 C CA . LYS A 1 88 ? -0.687 9.491 5.629 1.00 96.81 88 LYS A CA 1
ATOM 691 C C . LYS A 1 88 ? -0.527 8.426 6.714 1.00 96.81 88 LYS A C 1
ATOM 693 O O . LYS A 1 88 ? -1.368 8.330 7.607 1.00 96.81 88 LYS A O 1
ATOM 698 N N . VAL A 1 89 ? 0.574 7.682 6.677 1.00 95.00 89 VAL A N 1
ATOM 699 C CA . VAL A 1 89 ? 0.954 6.680 7.683 1.00 95.00 89 VAL A CA 1
ATOM 700 C C . VAL A 1 89 ? 2.374 6.971 8.140 1.00 95.00 89 VAL A C 1
ATOM 702 O O . VAL A 1 89 ? 3.293 6.982 7.331 1.00 95.00 89 VAL A O 1
ATOM 705 N N . GLY A 1 90 ? 2.565 7.244 9.433 1.00 89.75 90 GLY A N 1
ATOM 706 C CA . GLY A 1 90 ? 3.895 7.581 9.961 1.00 89.75 90 GLY A CA 1
ATOM 707 C C . GLY A 1 90 ? 4.520 8.829 9.320 1.00 89.75 90 GLY A C 1
ATOM 708 O O . GLY A 1 90 ? 5.735 8.921 9.238 1.00 89.75 90 GLY A O 1
ATOM 709 N N . GLY A 1 91 ? 3.697 9.766 8.833 1.00 92.56 91 GLY A N 1
ATOM 710 C CA . GLY A 1 91 ? 4.146 10.983 8.142 1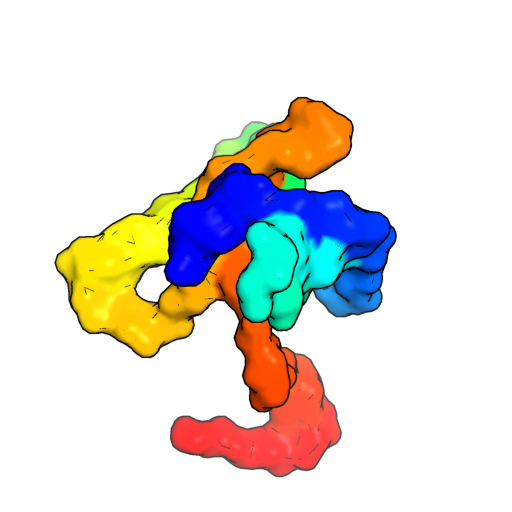.00 92.56 91 GLY A CA 1
ATOM 711 C C . GLY A 1 91 ? 4.308 10.844 6.624 1.00 92.56 91 GLY A C 1
ATOM 712 O O . GLY A 1 91 ? 4.300 11.859 5.929 1.00 92.56 91 GLY A O 1
ATOM 713 N N . GLU A 1 92 ? 4.356 9.623 6.092 1.00 94.69 92 GLU A N 1
ATOM 714 C CA . GLU A 1 92 ? 4.492 9.356 4.656 1.00 94.69 92 GLU A CA 1
ATOM 715 C C . GLU A 1 92 ? 3.127 9.209 3.984 1.00 94.69 92 GLU A C 1
ATOM 717 O O . GLU A 1 92 ? 2.207 8.620 4.552 1.00 94.69 92 GLU A O 1
ATOM 722 N N . ALA A 1 93 ? 2.980 9.732 2.765 1.00 97.25 93 ALA A N 1
ATOM 723 C CA . ALA A 1 93 ? 1.793 9.476 1.956 1.00 97.25 93 ALA A CA 1
ATOM 724 C C . ALA A 1 93 ? 1.799 8.021 1.471 1.00 97.25 93 ALA A C 1
ATOM 726 O O . ALA A 1 93 ? 2.817 7.524 0.989 1.00 97.25 93 ALA A O 1
ATOM 727 N N . ALA A 1 94 ? 0.662 7.348 1.612 1.00 97.56 94 ALA A N 1
ATOM 728 C CA . ALA A 1 94 ? 0.525 5.939 1.307 1.00 97.56 94 ALA A CA 1
ATOM 729 C C . ALA A 1 94 ? -0.799 5.649 0.605 1.00 97.56 94 ALA A C 1
ATOM 731 O O . ALA A 1 94 ? -1.805 6.336 0.801 1.00 97.56 94 ALA A O 1
ATOM 732 N N . SER A 1 95 ? -0.802 4.555 -0.144 1.00 98.06 95 SER A N 1
ATOM 733 C CA . SER A 1 95 ? -2.019 3.861 -0.535 1.00 98.06 95 SER A CA 1
ATOM 734 C C . SER A 1 95 ? -2.386 2.857 0.553 1.00 98.06 95 SER A C 1
ATOM 736 O O . SER A 1 95 ? -1.588 1.967 0.863 1.00 98.06 95 SER A O 1
ATOM 738 N N . LEU A 1 96 ? -3.598 2.967 1.092 1.00 98.19 96 LEU A N 1
ATOM 739 C CA . LEU A 1 96 ? -4.198 1.975 1.981 1.00 98.19 96 LEU A CA 1
ATOM 740 C C . LEU A 1 96 ? -5.218 1.161 1.210 1.00 98.19 96 LEU A C 1
ATOM 742 O O . LEU A 1 96 ? -6.062 1.735 0.530 1.00 98.19 96 LEU A O 1
ATOM 746 N N . THR A 1 97 ? -5.164 -0.155 1.361 1.00 97.81 97 THR A N 1
ATOM 747 C CA . THR A 1 97 ? -6.113 -1.075 0.740 1.00 97.81 97 THR A CA 1
ATOM 748 C C . THR A 1 97 ? -6.769 -1.974 1.763 1.00 97.81 97 THR A C 1
ATOM 750 O O . THR A 1 97 ? -6.137 -2.351 2.753 1.00 97.81 97 THR A O 1
ATOM 753 N N . TRP A 1 98 ? -8.030 -2.322 1.523 1.00 97.38 98 TRP A N 1
ATOM 754 C CA . TRP A 1 98 ? -8.710 -3.351 2.298 1.00 97.38 98 TRP A CA 1
ATOM 755 C C . TRP A 1 98 ? -7.982 -4.685 2.122 1.00 97.38 98 TRP A C 1
ATOM 757 O O . TRP A 1 98 ? -7.774 -5.136 0.995 1.00 97.38 98 TRP A O 1
ATOM 767 N N . TYR A 1 99 ? -7.552 -5.302 3.222 1.00 95.06 99 TYR A N 1
ATOM 768 C CA . TYR A 1 99 ? -6.849 -6.575 3.131 1.00 95.06 99 TYR A CA 1
ATOM 769 C C . TYR A 1 99 ? -7.834 -7.689 2.761 1.00 95.06 99 TYR A C 1
ATOM 771 O O . TYR A 1 99 ? -8.828 -7.886 3.442 1.00 95.06 99 TYR A O 1
ATOM 779 N N . VAL A 1 100 ? -7.597 -8.409 1.669 1.00 92.69 100 VAL A N 1
ATOM 780 C CA . VAL A 1 100 ? -8.472 -9.529 1.303 1.00 92.69 100 VAL A CA 1
ATOM 781 C C . VAL A 1 100 ? -7.983 -10.768 2.039 1.00 92.69 100 VAL A C 1
ATOM 783 O O . VAL A 1 100 ? -6.895 -11.275 1.754 1.00 92.69 100 VAL A O 1
ATOM 786 N N . ASP A 1 101 ? -8.768 -11.215 3.013 1.00 88.06 101 ASP A N 1
ATOM 787 C CA . ASP A 1 101 ? -8.529 -12.478 3.702 1.00 88.06 101 ASP A CA 1
ATOM 788 C C . ASP A 1 101 ? -8.822 -13.665 2.769 1.00 88.06 101 ASP A C 1
ATOM 790 O O . ASP A 1 101 ? -9.521 -13.532 1.765 1.00 88.06 101 ASP A O 1
ATOM 794 N N . ASP A 1 102 ? -8.217 -14.816 3.067 1.00 86.50 102 ASP A N 1
ATOM 795 C CA . ASP A 1 102 ? -8.359 -16.067 2.304 1.00 86.50 102 ASP A CA 1
ATOM 796 C C . ASP A 1 102 ? -7.979 -15.988 0.809 1.00 86.50 102 ASP A C 1
ATOM 798 O O . ASP A 1 102 ? -8.318 -16.860 0.008 1.00 86.50 102 ASP A O 1
ATOM 802 N N . ALA A 1 103 ? -7.202 -14.971 0.424 1.00 86.56 103 ALA A N 1
ATOM 803 C CA . ALA A 1 103 ? -6.626 -14.858 -0.909 1.00 86.56 103 ALA A CA 1
ATOM 804 C C . ALA A 1 103 ? -5.363 -15.725 -1.073 1.00 86.56 103 ALA A C 1
ATOM 806 O O . ALA A 1 103 ? -4.533 -15.847 -0.169 1.00 86.56 103 ALA A O 1
ATOM 807 N N . MET A 1 104 ? -5.167 -16.265 -2.279 1.00 88.56 104 MET A N 1
ATOM 808 C CA . MET A 1 104 ? -3.967 -17.013 -2.657 1.00 88.56 104 MET A CA 1
ATOM 809 C C . MET A 1 104 ? -3.104 -16.192 -3.617 1.00 88.56 104 MET A C 1
ATOM 811 O O . MET A 1 104 ? -3.585 -15.690 -4.631 1.00 88.56 104 MET A O 1
ATOM 815 N N . LEU A 1 105 ? -1.804 -16.093 -3.328 1.00 88.88 105 LEU A N 1
ATOM 816 C CA . LEU A 1 105 ? -0.853 -15.540 -4.288 1.00 88.88 105 LEU A CA 1
ATOM 817 C C . LEU A 1 105 ? -0.599 -16.548 -5.406 1.00 88.88 105 LEU A C 1
ATOM 819 O O . LEU A 1 105 ? -0.422 -17.741 -5.161 1.00 88.88 105 LEU A O 1
ATOM 823 N N . GLU A 1 106 ? -0.458 -16.049 -6.628 1.00 91.00 106 GLU A N 1
ATOM 824 C CA . GLU A 1 106 ? -0.258 -16.887 -7.813 1.00 91.00 106 GLU A CA 1
ATOM 825 C C . GLU A 1 106 ? 0.984 -17.792 -7.709 1.00 91.00 106 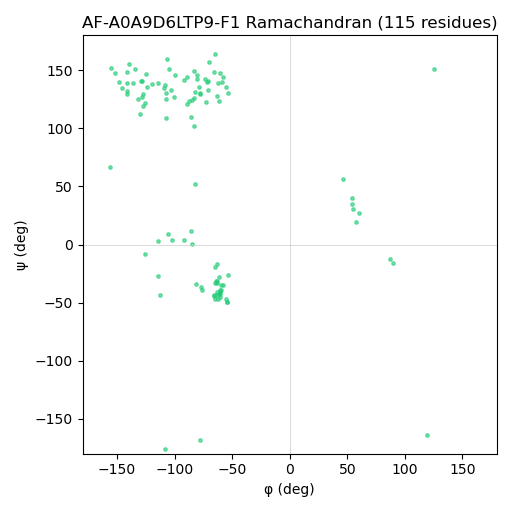GLU A C 1
ATOM 827 O O . GLU A 1 106 ? 0.970 -18.951 -8.119 1.00 91.00 106 GLU A O 1
ATOM 832 N N . VAL A 1 107 ? 2.052 -17.308 -7.064 1.00 88.94 107 VAL A N 1
ATOM 833 C CA . VAL A 1 107 ? 3.252 -18.116 -6.790 1.00 88.94 107 VAL A CA 1
ATOM 834 C C . VAL A 1 107 ? 2.951 -19.349 -5.930 1.00 88.94 107 VAL A C 1
ATOM 836 O O . VAL A 1 107 ? 3.567 -20.397 -6.125 1.00 88.94 107 VAL A O 1
ATOM 839 N N . ASP A 1 108 ? 2.011 -19.245 -4.989 1.00 91.25 108 ASP A N 1
ATOM 840 C CA . ASP A 1 108 ? 1.628 -20.355 -4.118 1.00 91.25 108 ASP A CA 1
ATOM 841 C C . ASP A 1 108 ? 0.724 -21.341 -4.870 1.00 91.25 108 ASP A C 1
ATOM 843 O O . ASP A 1 108 ? 0.921 -22.549 -4.743 1.00 91.25 108 ASP A O 1
ATOM 847 N N . ARG A 1 109 ? -0.166 -20.850 -5.749 1.00 94.75 109 ARG A N 1
ATOM 848 C CA . ARG A 1 109 ? -0.956 -21.693 -6.664 1.00 94.75 109 ARG A CA 1
ATOM 849 C C . ARG A 1 109 ? -0.057 -22.602 -7.504 1.00 94.75 109 ARG A C 1
ATOM 851 O O . ARG A 1 109 ? -0.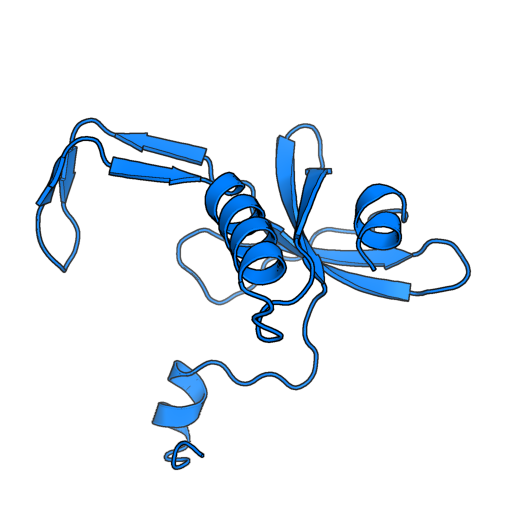277 -23.814 -7.547 1.00 94.75 109 ARG A O 1
ATOM 858 N N . TYR A 1 110 ? 0.981 -22.031 -8.126 1.00 93.81 110 TYR A N 1
ATOM 859 C CA . TYR A 1 110 ? 1.955 -22.786 -8.923 1.00 93.81 110 TYR A CA 1
ATOM 860 C C . TYR A 1 110 ? 2.720 -23.815 -8.089 1.00 93.81 110 TYR A C 1
ATOM 862 O O . TYR A 1 110 ? 2.827 -24.972 -8.495 1.00 93.81 110 TYR A O 1
ATOM 870 N N . LYS A 1 111 ? 3.231 -23.423 -6.913 1.00 93.44 111 LYS A N 1
ATOM 871 C CA . LYS A 1 111 ? 3.963 -24.334 -6.014 1.00 93.44 111 LYS A CA 1
ATOM 872 C C . LYS A 1 111 ? 3.107 -25.516 -5.568 1.00 93.44 111 LYS A C 1
ATOM 874 O O . LYS A 1 111 ? 3.598 -26.641 -5.526 1.00 93.44 111 LYS A O 1
ATOM 879 N N . ASN A 1 112 ? 1.830 -25.262 -5.300 1.00 95.38 112 ASN A N 1
ATOM 880 C CA . ASN A 1 112 ? 0.874 -26.270 -4.856 1.00 95.38 112 ASN A CA 1
ATOM 881 C C . ASN A 1 112 ? 0.225 -27.044 -6.018 1.00 95.38 112 ASN A C 1
ATOM 883 O O . ASN A 1 112 ? -0.590 -27.926 -5.767 1.00 95.38 112 ASN A O 1
ATOM 887 N N . LYS A 1 113 ? 0.584 -26.745 -7.278 1.00 95.94 113 LYS A N 1
ATOM 888 C CA . LYS A 1 113 ? 0.046 -27.385 -8.495 1.00 95.94 113 LYS A CA 1
ATOM 889 C C . LYS A 1 113 ? -1.487 -27.339 -8.588 1.00 95.94 113 LYS A C 1
ATOM 891 O O . LYS A 1 113 ? -2.112 -28.260 -9.109 1.00 95.94 113 LYS A O 1
ATOM 89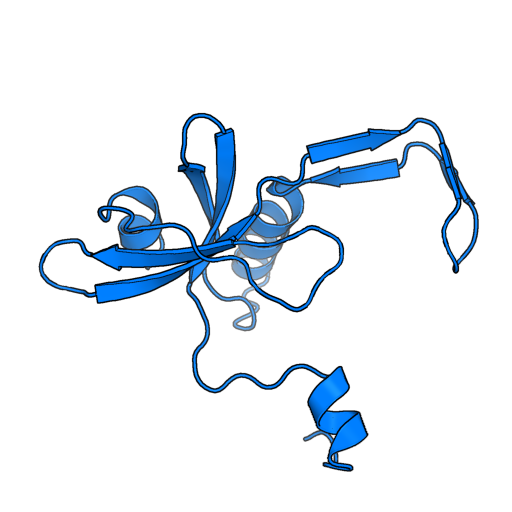6 N N . ILE A 1 114 ? -2.089 -26.261 -8.096 1.00 95.69 114 ILE A N 1
ATOM 897 C CA . ILE A 1 114 ? -3.540 -26.044 -8.147 1.00 95.69 114 ILE A CA 1
ATOM 898 C C . ILE A 1 114 ? -3.891 -25.472 -9.526 1.00 95.69 114 ILE A C 1
ATOM 900 O O . ILE A 1 114 ? -3.239 -24.527 -9.978 1.00 95.69 114 ILE A O 1
ATOM 904 N N . GLN A 1 115 ? -4.895 -26.020 -10.216 1.00 93.00 115 GLN A N 1
ATOM 905 C CA . GLN A 1 115 ? -5.345 -25.449 -11.491 1.00 93.00 115 GLN A CA 1
ATOM 906 C C . GLN A 1 115 ? -6.072 -24.114 -11.267 1.00 93.00 115 GLN A C 1
ATOM 908 O O . GLN A 1 115 ? -6.782 -23.982 -10.268 1.00 93.00 115 GLN A O 1
ATOM 913 N N . PRO A 1 116 ? -5.866 -23.109 -12.140 1.00 86.75 116 PRO A N 1
ATOM 914 C CA . PRO A 1 116 ? -6.639 -21.878 -12.065 1.00 86.75 116 PRO A CA 1
ATOM 915 C C . PRO A 1 116 ? -8.120 -22.169 -12.387 1.00 86.75 116 PRO A C 1
ATOM 917 O O . PRO A 1 116 ? -8.383 -23.101 -13.152 1.00 86.75 116 PRO A O 1
ATOM 920 N N . PRO A 1 117 ? -9.061 -21.423 -11.783 1.00 79.50 117 PRO A N 1
ATOM 921 C CA . PRO A 1 117 ? -10.484 -21.507 -12.106 1.00 79.50 117 PRO A CA 1
ATOM 922 C C . PRO A 1 117 ? -10.800 -21.036 -13.531 1.00 79.50 117 PRO A C 1
ATOM 924 O O . PRO A 1 117 ? -9.992 -20.265 -14.102 1.00 79.50 117 PRO A O 1
#

Radius of gyration: 16.03 Å; Cα contacts (8 Å, |Δi|>4): 185; chains: 1; bounding box: 35×38×38 Å

Nearest PDB structures (foldseek):
  4tma-assembly1_C  TM=3.952E-01  e=7.919E-01  Escherichia coli str. K-12 substr. MC4100
  4ddq-assembly1_B  TM=3.504E-01  e=1.631E+00  Bacillus subtilis
  1zth-assembly1_A  TM=3.663E-01  e=1.724E+00  Archaeoglobus fulgidus
  1zth-assembly4_D  TM=3.873E-01  e=1.927E+00  Archaeoglobus fulgidus

Foldseek 3Di:
DQVQQADFDWADWDFDPDDDQGKIKTWTHPPPDIAMKIKGQDWDWDCWDQDPVGIDGRDTDGQVVLQVVQVVCVVVVNPPAFDWDWDDDPNGIIIIGGDDPPDDDPVVCVVVVPDDD

Solvent-accessible surface area (backbone atoms only — not comparable to full-atom values): 7012 Å² total; per-residue (Å²): 108,62,63,52,73,67,67,30,48,75,49,73,80,38,82,43,94,71,70,91,78,62,37,33,34,28,49,28,34,70,89,82,53,75,49,51,30,37,38,33,61,49,73,50,74,36,71,63,41,78,56,99,91,47,76,39,73,65,31,70,49,47,30,62,55,56,37,51,50,37,55,51,28,61,78,67,70,48,94,80,65,64,54,49,39,79,43,73,56,96,85,41,67,24,27,38,30,56,52,71,76,96,69,78,57,68,73,56,37,62,75,68,69,54,80,81,132

pLDDT: mean 94.17, std 4.82, range [76.31, 98.56]

Secondary structure (DSSP, 8-state):
-HHHHHHSEE---EE-SS-SS--EEEEEE-SS-EEEEEEE--EEEEEEEEETTEEEEEEEEETHHHHHHHHHHHHTT-TTS--EEEEEETTEEEEEEE--TT---HHHHHHTTPPP-